Protein AF-A0A9N9JMW8-F1 (afdb_monomer_lite)

Organism: NCBI:txid94023

Secondary structure (DSSP, 8-state):
--GGGGS-GGG--HHHHHHHTTTS-HHHHHHHHHHHHHHHHHH--THHHHHHHHHHHHHHHHT-

Sequence (64 aa):
MSKYFDRDSAVWDIIDFLNEYEAEPFDSIIDDYLKDLQRIVNSEQGKRAEKAQLLIKNYREESK

Radius of gyration: 11.19 Å; chains: 1; bounding box: 28×18×27 Å

Foldseek 3Di:
DDCLLVDDLVPDDPVVQCVVVVVDDPVVSVVVLLVVLVVCLVPHDDPSNVSSVVRNVVVVVVVD

Structure (mmCIF, N/CA/C/O backbone):
data_AF-A0A9N9JMW8-F1
#
_entry.id   AF-A0A9N9JMW8-F1
#
loop_
_atom_site.group_PDB
_atom_site.id
_atom_site.type_symbol
_atom_site.label_atom_id
_atom_site.label_alt_id
_atom_site.label_comp_id
_atom_site.label_asym_id
_atom_site.label_entity_id
_atom_site.label_seq_id
_atom_site.pdbx_PDB_ins_code
_atom_site.Cartn_x
_atom_site.Cartn_y
_atom_site.Cartn_z
_atom_site.occupancy
_atom_site.B_iso_or_equiv
_atom_site.auth_seq_id
_atom_site.auth_comp_id
_atom_site.auth_asym_id
_atom_site.auth_atom_id
_atom_site.pdbx_PDB_model_num
ATOM 1 N N . MET A 1 1 ? -7.029 7.838 -6.958 1.00 81.62 1 MET A N 1
ATOM 2 C CA . MET A 1 1 ? -7.541 6.498 -6.647 1.00 81.62 1 MET A CA 1
ATOM 3 C C . MET A 1 1 ? -7.550 5.691 -7.917 1.00 81.62 1 MET A C 1
ATOM 5 O O . MET A 1 1 ? -8.436 5.843 -8.753 1.00 81.62 1 MET A O 1
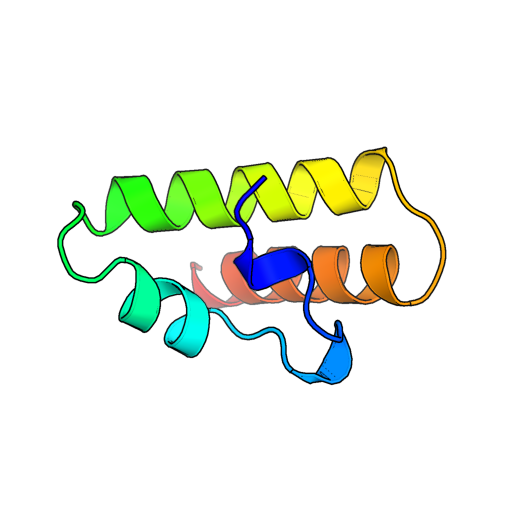ATOM 9 N N . SER A 1 2 ? -6.495 4.911 -8.072 1.00 88.12 2 SER A N 1
ATOM 10 C CA . SER A 1 2 ? -6.313 3.890 -9.081 1.00 88.12 2 SER A CA 1
ATOM 11 C C . SER A 1 2 ? -7.416 2.836 -8.981 1.00 88.12 2 SER A C 1
ATOM 13 O O . SER A 1 2 ? -7.825 2.446 -7.885 1.00 88.12 2 SER A O 1
ATOM 15 N N . LYS A 1 3 ? -7.843 2.329 -10.144 1.00 91.00 3 LYS A N 1
ATOM 16 C CA . LYS A 1 3 ? -8.784 1.203 -10.262 1.00 91.00 3 LYS A CA 1
ATOM 17 C C . LYS A 1 3 ? -8.219 -0.102 -9.695 1.00 91.00 3 LYS A C 1
ATOM 19 O O . LYS A 1 3 ? -8.975 -1.035 -9.444 1.00 91.00 3 LYS A O 1
ATOM 24 N N . TYR A 1 4 ? -6.906 -0.179 -9.473 1.00 93.06 4 TYR A N 1
ATOM 25 C CA . TYR A 1 4 ? -6.270 -1.310 -8.806 1.00 93.06 4 TYR A CA 1
ATOM 26 C C . TYR A 1 4 ? -6.907 -1.589 -7.435 1.00 93.06 4 TYR A C 1
ATOM 28 O O . TYR A 1 4 ? -7.209 -2.734 -7.097 1.00 93.06 4 TYR A O 1
ATOM 36 N N . PHE A 1 5 ? -7.211 -0.532 -6.675 1.00 93.06 5 PHE A N 1
ATOM 37 C CA . PHE A 1 5 ? -7.809 -0.642 -5.344 1.00 93.06 5 PHE A CA 1
ATOM 38 C C . PHE A 1 5 ? -9.315 -0.943 -5.357 1.00 93.06 5 PHE A C 1
ATOM 40 O O . PHE A 1 5 ? -9.902 -1.167 -4.298 1.00 93.06 5 PHE A O 1
ATOM 47 N N . ASP A 1 6 ? -9.957 -1.025 -6.524 1.00 92.25 6 ASP A N 1
ATOM 48 C CA . ASP A 1 6 ? -11.333 -1.532 -6.625 1.00 92.25 6 ASP A CA 1
ATOM 49 C C . ASP A 1 6 ? -11.387 -3.065 -6.460 1.00 92.25 6 ASP A C 1
ATOM 51 O O . ASP A 1 6 ? -12.454 -3.640 -6.242 1.00 92.25 6 ASP A O 1
ATOM 55 N N . ARG A 1 7 ? -10.230 -3.739 -6.524 1.00 92.69 7 ARG A N 1
ATOM 56 C CA . ARG A 1 7 ? -10.086 -5.181 -6.284 1.00 92.69 7 ARG A CA 1
ATOM 57 C C . ARG A 1 7 ? -10.242 -5.538 -4.810 1.00 92.69 7 ARG A C 1
ATOM 59 O O . ARG A 1 7 ? -10.189 -4.681 -3.925 1.00 92.69 7 ARG A O 1
ATOM 66 N N . ASP A 1 8 ? -10.368 -6.838 -4.552 1.00 91.94 8 ASP A N 1
ATOM 67 C CA . ASP A 1 8 ? -10.289 -7.375 -3.1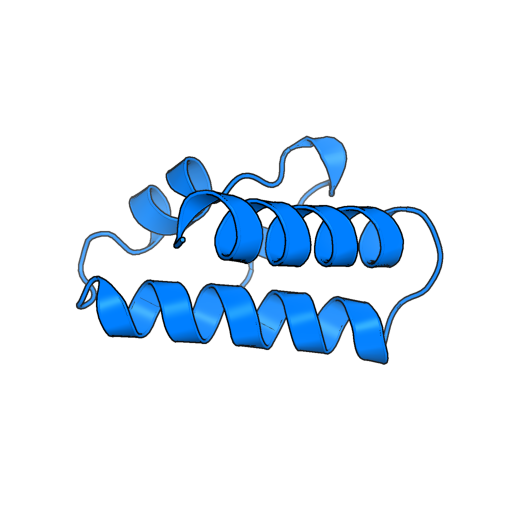96 1.00 91.94 8 ASP A CA 1
ATOM 68 C C . ASP A 1 8 ? -8.954 -6.976 -2.546 1.00 91.94 8 ASP A C 1
ATOM 70 O O . ASP A 1 8 ? -7.881 -7.200 -3.104 1.00 91.94 8 ASP A O 1
ATOM 74 N N . SER A 1 9 ? -9.007 -6.408 -1.343 1.00 91.62 9 SER A N 1
ATOM 75 C CA . SER A 1 9 ? -7.803 -6.020 -0.605 1.00 91.62 9 SER A CA 1
ATOM 76 C C . SER A 1 9 ? -6.869 -7.182 -0.280 1.00 91.62 9 SER A C 1
ATOM 78 O O . SER A 1 9 ? -5.685 -6.965 -0.032 1.00 91.62 9 SER A O 1
ATOM 80 N N . ALA A 1 10 ? -7.365 -8.421 -0.291 1.00 92.38 10 ALA A N 1
ATOM 81 C CA . ALA A 1 10 ? -6.540 -9.607 -0.105 1.00 92.38 10 ALA A CA 1
ATOM 82 C C . ALA A 1 10 ? -5.480 -9.774 -1.205 1.00 92.38 10 ALA A C 1
ATOM 84 O O . ALA A 1 10 ? -4.430 -10.349 -0.926 1.00 92.38 10 ALA A O 1
ATOM 85 N N . VAL A 1 11 ? -5.728 -9.250 -2.413 1.00 92.44 11 VAL A N 1
ATOM 86 C CA . VAL A 1 11 ? -4.812 -9.370 -3.560 1.00 92.44 11 VAL A CA 1
ATOM 87 C C . VAL A 1 11 ? -3.930 -8.139 -3.775 1.00 92.44 11 VAL A C 1
ATOM 89 O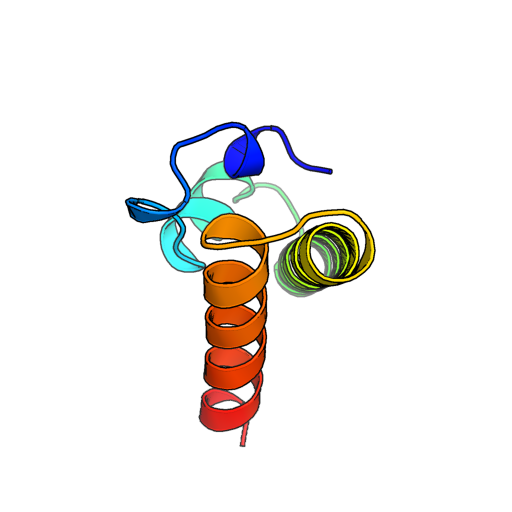 O . VAL A 1 11 ? -3.189 -8.096 -4.746 1.00 92.44 11 VAL A O 1
ATOM 92 N N . TRP A 1 12 ? -4.009 -7.123 -2.910 1.00 94.75 12 TRP A N 1
ATOM 93 C CA . TRP A 1 12 ? -3.182 -5.926 -3.065 1.00 94.75 12 TRP A CA 1
ATOM 94 C C . TRP A 1 12 ? -1.712 -6.198 -2.743 1.00 94.75 12 TRP A C 1
ATOM 96 O O . TRP A 1 12 ? -1.391 -6.656 -1.636 1.00 94.75 12 TRP A O 1
ATOM 106 N N . ASP A 1 13 ? -0.855 -5.817 -3.685 1.00 92.50 13 ASP A N 1
ATOM 107 C CA . ASP A 1 13 ? 0.598 -5.902 -3.642 1.00 92.50 13 ASP A CA 1
ATOM 108 C C . ASP A 1 13 ? 1.248 -4.782 -4.481 1.00 92.50 13 ASP A C 1
ATOM 110 O O . ASP A 1 13 ? 0.697 -4.336 -5.490 1.00 92.50 13 ASP A O 1
ATOM 114 N N . ILE A 1 14 ? 2.426 -4.315 -4.058 1.00 90.38 14 ILE A N 1
ATOM 115 C CA . ILE A 1 14 ? 3.136 -3.222 -4.736 1.00 90.38 14 ILE A CA 1
ATOM 116 C C . ILE A 1 14 ? 3.702 -3.648 -6.096 1.00 90.38 14 ILE A C 1
ATOM 118 O O . ILE A 1 14 ? 3.709 -2.841 -7.018 1.00 90.38 14 ILE A O 1
ATOM 122 N N . ILE A 1 15 ? 4.144 -4.899 -6.251 1.00 90.88 15 ILE A N 1
ATOM 123 C CA . ILE A 1 15 ? 4.714 -5.404 -7.506 1.00 90.88 15 ILE A CA 1
ATOM 124 C C . ILE A 1 15 ? 3.622 -5.469 -8.572 1.00 90.88 15 ILE A C 1
ATOM 126 O O . ILE A 1 15 ? 3.815 -4.988 -9.686 1.00 90.88 15 ILE A O 1
ATOM 130 N N . ASP A 1 16 ? 2.452 -5.999 -8.214 1.00 91.88 16 ASP A N 1
ATOM 131 C CA . ASP A 1 16 ? 1.310 -6.064 -9.127 1.00 91.88 16 ASP A CA 1
ATOM 132 C C . ASP A 1 16 ? 0.812 -4.668 -9.514 1.00 91.88 16 ASP A C 1
ATOM 134 O O . ASP A 1 16 ? 0.470 -4.439 -10.674 1.00 91.88 16 ASP A O 1
ATOM 138 N N . PHE A 1 17 ? 0.821 -3.717 -8.574 1.00 91.50 17 PHE A N 1
ATOM 139 C CA . PHE A 1 17 ? 0.518 -2.323 -8.885 1.00 91.50 17 PHE A CA 1
ATOM 140 C C . PHE A 1 17 ? 1.523 -1.746 -9.890 1.00 91.50 17 PHE A C 1
ATOM 142 O O . PHE A 1 17 ? 1.121 -1.208 -10.915 1.00 91.50 17 PHE A O 1
ATOM 149 N N . LEU A 1 18 ? 2.827 -1.896 -9.642 1.00 90.25 18 LEU A N 1
ATOM 150 C CA . LEU A 1 18 ? 3.877 -1.376 -10.524 1.00 90.25 18 LEU A CA 1
ATOM 151 C C . LEU A 1 18 ? 3.794 -1.963 -11.940 1.00 90.25 18 LEU A C 1
ATOM 153 O O . LEU A 1 18 ? 3.947 -1.227 -12.912 1.00 90.25 18 LEU A O 1
ATOM 157 N N . ASN A 1 19 ? 3.487 -3.257 -12.065 1.00 89.62 19 ASN A N 1
ATOM 158 C CA . ASN A 1 19 ? 3.329 -3.924 -13.359 1.00 89.62 19 ASN A CA 1
ATOM 159 C C . ASN A 1 19 ? 2.166 -3.353 -14.190 1.00 89.62 19 ASN A C 1
ATOM 161 O O . ASN A 1 19 ? 2.228 -3.352 -15.416 1.00 89.62 19 ASN A O 1
ATOM 165 N N . GLU A 1 20 ? 1.104 -2.850 -13.556 1.00 90.44 20 GLU A N 1
ATOM 166 C CA . GLU A 1 20 ? -0.020 -2.226 -14.272 1.00 90.44 20 GLU A CA 1
ATOM 167 C C . GLU A 1 20 ? 0.290 -0.831 -14.807 1.00 90.44 20 GLU A C 1
ATOM 169 O O . GLU A 1 20 ? -0.372 -0.373 -15.742 1.00 90.44 20 GLU A O 1
ATOM 174 N N . TYR A 1 21 ? 1.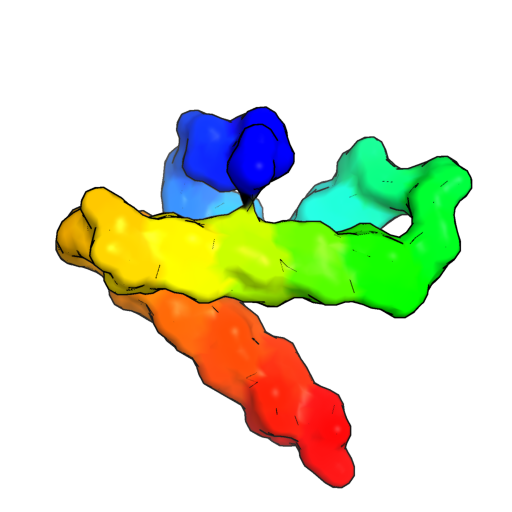298 -0.176 -14.238 1.00 87.31 21 TYR A N 1
ATOM 175 C CA . TYR A 1 21 ? 1.686 1.191 -14.562 1.00 87.31 21 TYR A CA 1
ATOM 176 C C . TYR A 1 21 ? 3.106 1.279 -15.138 1.00 87.31 21 TYR A C 1
ATOM 178 O O . TYR A 1 21 ? 3.663 2.366 -15.177 1.00 87.31 21 TYR A O 1
ATOM 186 N N . GLU A 1 22 ? 3.675 0.180 -15.653 1.00 82.38 22 GLU A N 1
ATOM 187 C CA . GLU A 1 22 ? 5.073 0.064 -16.128 1.00 82.38 22 GLU A CA 1
ATOM 188 C C . GLU A 1 22 ? 5.526 1.184 -17.097 1.00 82.38 22 GLU A C 1
ATOM 190 O O . GLU A 1 22 ? 6.711 1.496 -17.193 1.00 82.38 22 GLU A O 1
ATOM 195 N N . ALA A 1 23 ? 4.590 1.825 -17.805 1.00 82.88 23 ALA A N 1
ATOM 196 C CA . ALA A 1 23 ? 4.867 2.940 -18.710 1.00 82.88 23 ALA A CA 1
ATOM 197 C C . ALA A 1 23 ? 5.195 4.280 -18.010 1.00 82.88 23 ALA A C 1
ATOM 199 O O . ALA A 1 23 ? 5.638 5.218 -18.677 1.00 82.88 23 ALA A O 1
ATOM 200 N N . GLU A 1 24 ? 4.960 4.404 -16.704 1.00 84.06 24 GLU A N 1
ATOM 201 C CA . GLU A 1 24 ? 5.191 5.625 -15.931 1.00 84.06 24 GLU A CA 1
ATOM 202 C C . GLU A 1 24 ? 6.561 5.619 -15.219 1.00 84.06 24 GLU A C 1
ATOM 204 O O . GLU A 1 24 ? 7.153 4.566 -14.969 1.00 84.06 24 GLU A O 1
ATOM 209 N N . PRO A 1 25 ? 7.117 6.795 -14.872 1.00 89.12 25 PRO A N 1
ATOM 210 C CA . PRO A 1 25 ? 8.335 6.859 -14.074 1.00 89.12 25 PRO A CA 1
ATOM 211 C C . PRO A 1 25 ? 8.139 6.182 -12.715 1.00 89.12 25 PRO A C 1
ATOM 213 O O . PRO A 1 25 ? 7.189 6.497 -12.000 1.00 89.12 25 PRO A O 1
ATOM 216 N N . PHE A 1 26 ? 9.083 5.323 -12.328 1.00 84.94 26 PHE A N 1
ATOM 217 C CA . PHE A 1 26 ? 9.023 4.533 -11.093 1.00 84.94 26 PHE A CA 1
ATOM 218 C C . PHE A 1 26 ? 8.680 5.362 -9.842 1.00 84.94 26 PHE A C 1
ATOM 220 O O . PHE A 1 26 ? 7.775 5.003 -9.091 1.00 84.94 26 PHE A O 1
ATOM 227 N N . ASP A 1 27 ? 9.332 6.514 -9.664 1.00 87.44 27 ASP A N 1
ATOM 228 C CA . ASP A 1 27 ? 9.081 7.405 -8.523 1.00 87.44 27 ASP A CA 1
ATOM 229 C C . ASP A 1 27 ? 7.652 7.973 -8.516 1.00 87.44 27 ASP A C 1
ATOM 231 O O . ASP A 1 27 ? 7.053 8.133 -7.454 1.00 87.44 27 ASP A O 1
ATOM 235 N N . SER A 1 28 ? 7.088 8.248 -9.698 1.00 90.06 28 SER A N 1
ATOM 236 C CA . SER A 1 28 ? 5.715 8.748 -9.842 1.00 90.06 28 SER A CA 1
ATOM 237 C C . SER A 1 28 ? 4.703 7.674 -9.454 1.00 90.06 28 SER A C 1
ATOM 239 O O . SER A 1 28 ? 3.791 7.943 -8.677 1.00 90.06 28 SER A O 1
ATOM 241 N N . ILE A 1 29 ? 4.905 6.442 -9.933 1.00 91.38 29 ILE A N 1
ATOM 242 C CA . ILE A 1 29 ? 4.004 5.319 -9.649 1.00 91.38 29 ILE A CA 1
ATOM 243 C C . ILE A 1 29 ? 3.990 5.012 -8.151 1.00 91.38 29 ILE A C 1
ATOM 245 O O . ILE A 1 29 ? 2.930 4.777 -7.572 1.00 91.38 29 ILE A O 1
ATOM 249 N N . ILE A 1 30 ? 5.157 5.031 -7.502 1.00 92.25 30 ILE A N 1
ATOM 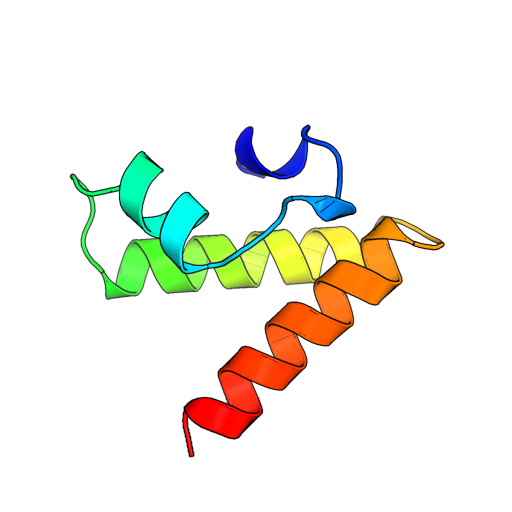250 C CA . ILE A 1 30 ? 5.251 4.811 -6.056 1.00 92.25 30 ILE A CA 1
ATOM 251 C C . ILE A 1 30 ? 4.548 5.922 -5.279 1.00 92.25 30 ILE A C 1
ATOM 253 O O . ILE A 1 30 ? 3.826 5.633 -4.322 1.00 92.25 30 ILE A O 1
ATOM 257 N N . ASP A 1 31 ? 4.741 7.185 -5.659 1.00 93.19 31 ASP A N 1
ATOM 258 C CA . ASP A 1 31 ? 4.074 8.300 -4.987 1.00 93.19 31 ASP A CA 1
ATOM 259 C C . ASP A 1 31 ? 2.545 8.188 -5.113 1.00 93.19 31 ASP A C 1
ATOM 261 O O . ASP A 1 31 ? 1.825 8.320 -4.119 1.00 93.19 31 ASP A O 1
ATOM 265 N N . ASP A 1 32 ? 2.041 7.835 -6.296 1.00 93.19 32 ASP A N 1
ATOM 266 C CA . ASP A 1 32 ? 0.612 7.617 -6.525 1.00 93.19 32 ASP A CA 1
ATOM 267 C C . ASP A 1 32 ? 0.070 6.402 -5.756 1.00 93.19 32 ASP A C 1
ATOM 269 O O . ASP A 1 32 ? -0.982 6.501 -5.113 1.00 93.19 32 ASP A O 1
ATOM 273 N N . TYR A 1 33 ? 0.818 5.294 -5.718 1.00 94.75 33 TYR A N 1
ATOM 274 C CA . TYR A 1 33 ? 0.502 4.119 -4.900 1.00 94.75 33 TYR A CA 1
ATOM 275 C C . TYR A 1 33 ? 0.339 4.492 -3.422 1.00 94.75 33 TYR A C 1
ATOM 277 O O . TYR A 1 33 ? -0.672 4.174 -2.788 1.00 94.75 33 TYR A O 1
ATOM 285 N N . LEU A 1 34 ? 1.315 5.214 -2.863 1.00 95.50 34 LEU A N 1
ATOM 286 C CA . LEU A 1 34 ? 1.310 5.613 -1.458 1.00 95.50 34 LEU A CA 1
ATOM 287 C C . LEU A 1 34 ? 0.204 6.625 -1.150 1.00 95.50 34 LEU A C 1
ATOM 289 O O . LEU A 1 34 ? -0.436 6.522 -0.099 1.00 95.50 34 LEU A O 1
ATOM 293 N N . LYS A 1 35 ? -0.056 7.583 -2.047 1.00 96.00 35 LYS A N 1
ATOM 294 C CA . LYS A 1 35 ? -1.154 8.552 -1.910 1.00 96.00 35 LYS A CA 1
ATOM 295 C C . LYS A 1 35 ? -2.514 7.869 -1.892 1.00 96.00 35 LYS A C 1
ATOM 297 O O . LYS A 1 35 ? -3.360 8.226 -1.069 1.00 96.00 35 LYS A O 1
ATOM 302 N N . ASP A 1 36 ? -2.726 6.889 -2.762 1.00 95.94 36 ASP A N 1
ATOM 303 C CA . ASP A 1 36 ? -3.979 6.147 -2.816 1.00 95.94 36 ASP A CA 1
ATOM 304 C C . ASP A 1 36 ? -4.170 5.261 -1.584 1.00 95.94 36 ASP A C 1
ATOM 306 O O . ASP A 1 36 ? -5.235 5.311 -0.964 1.00 95.94 36 ASP A O 1
ATOM 310 N N . LEU A 1 37 ? -3.127 4.553 -1.135 1.00 96.50 37 LEU A N 1
ATOM 311 C CA . LEU A 1 37 ? -3.172 3.837 0.140 1.00 96.50 37 LEU A CA 1
ATOM 312 C C . LEU A 1 37 ? -3.499 4.785 1.299 1.00 96.50 37 LEU A C 1
ATOM 314 O O . LEU A 1 37 ? -4.380 4.496 2.106 1.00 96.50 37 LEU A O 1
ATOM 318 N N . GLN A 1 38 ? -2.844 5.945 1.373 1.00 96.81 38 GLN A N 1
ATOM 319 C CA . GLN A 1 38 ? -3.085 6.922 2.434 1.00 96.81 38 GLN A CA 1
ATOM 320 C C . GLN A 1 38 ? -4.520 7.459 2.393 1.00 96.81 38 GLN A C 1
ATOM 322 O O . GLN A 1 38 ? -5.134 7.674 3.441 1.00 96.81 38 GLN A O 1
ATOM 327 N N . ARG A 1 39 ? -5.078 7.644 1.193 1.00 96.81 39 ARG A N 1
ATOM 328 C CA . ARG A 1 39 ? -6.478 8.023 1.010 1.00 96.81 39 ARG A CA 1
ATOM 329 C C . ARG A 1 39 ? -7.414 6.941 1.540 1.00 96.81 39 ARG A C 1
ATOM 331 O O . ARG A 1 39 ? -8.307 7.287 2.305 1.00 96.81 39 ARG A O 1
ATOM 338 N N . ILE A 1 40 ? -7.174 5.669 1.213 1.00 96.12 40 ILE A N 1
ATOM 339 C CA . ILE A 1 40 ? -7.954 4.524 1.717 1.00 96.12 40 ILE A CA 1
ATOM 340 C C . ILE A 1 40 ? -7.917 4.479 3.244 1.00 96.12 40 ILE A C 1
ATOM 342 O O . ILE A 1 40 ? -8.964 4.375 3.875 1.00 96.12 40 ILE A O 1
ATOM 346 N N . VAL A 1 41 ? -6.738 4.641 3.848 1.00 96.69 41 VAL A N 1
ATOM 347 C CA . VAL A 1 41 ? -6.591 4.693 5.311 1.00 96.69 41 VAL A CA 1
ATOM 348 C C . VAL A 1 41 ? -7.435 5.805 5.938 1.00 96.69 41 VAL A C 1
ATOM 350 O O . VAL A 1 41 ? -7.988 5.621 7.019 1.00 96.69 41 VAL A O 1
ATOM 353 N N . ASN A 1 42 ? -7.539 6.954 5.271 1.00 96.19 42 ASN A N 1
ATOM 354 C CA . ASN A 1 42 ? -8.247 8.117 5.798 1.00 96.19 42 ASN A CA 1
ATOM 355 C C . ASN A 1 42 ? -9.762 8.082 5.533 1.00 96.19 42 ASN A C 1
ATOM 357 O O . ASN A 1 42 ? -10.510 8.729 6.264 1.00 96.19 42 ASN A O 1
ATOM 361 N N . SER A 1 43 ? -10.216 7.397 4.477 1.00 95.00 43 SER A N 1
ATOM 362 C CA . SER A 1 43 ? -11.622 7.411 4.047 1.00 95.00 43 SER A CA 1
ATOM 363 C C . SER A 1 43 ? -12.390 6.118 4.305 1.00 95.00 43 SER A C 1
ATOM 365 O O . SER A 1 43 ? -13.618 6.147 4.311 1.00 95.00 43 SER A O 1
ATOM 367 N N . GLU A 1 44 ? -11.705 4.989 4.475 1.00 93.50 44 GLU A N 1
ATOM 368 C CA . GLU A 1 44 ? -12.328 3.676 4.648 1.00 93.50 44 GLU A CA 1
ATOM 369 C C . GLU A 1 44 ? -12.149 3.122 6.073 1.00 93.50 44 GLU A C 1
ATOM 371 O O . GLU A 1 44 ? -11.367 3.629 6.874 1.00 93.50 44 GLU A O 1
ATOM 376 N N . GLN A 1 45 ? -12.891 2.060 6.401 1.00 90.50 45 GLN A N 1
ATOM 377 C CA . GLN A 1 45 ? -12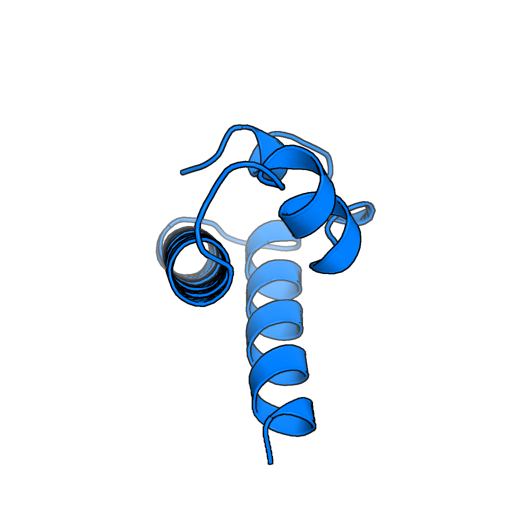.808 1.354 7.684 1.00 90.50 45 GLN A CA 1
ATOM 378 C C . GLN A 1 45 ? -12.674 -0.162 7.474 1.00 90.50 45 GLN A C 1
ATOM 380 O O . GLN A 1 45 ? -13.013 -0.698 6.418 1.00 90.50 45 GLN A O 1
ATOM 385 N N . GLY A 1 46 ? -12.201 -0.867 8.505 1.00 93.12 46 GLY A N 1
ATOM 386 C CA . GLY A 1 46 ? -12.068 -2.325 8.507 1.00 93.12 46 GLY A CA 1
ATOM 387 C C . GLY A 1 46 ? -10.912 -2.834 7.643 1.00 93.12 46 GLY A C 1
ATOM 388 O O . GLY A 1 46 ? -9.898 -2.158 7.475 1.00 93.12 46 GLY A O 1
ATOM 389 N N . LYS A 1 47 ? -11.076 -4.037 7.077 1.00 94.12 47 LYS A N 1
ATOM 390 C CA . LYS A 1 47 ? -9.993 -4.807 6.434 1.00 94.12 47 LYS A CA 1
ATOM 391 C C . LYS A 1 47 ? -9.226 -4.037 5.354 1.00 94.12 47 LYS A C 1
ATOM 393 O O . LYS A 1 47 ? -8.018 -4.214 5.230 1.00 94.12 47 LYS A O 1
ATOM 398 N N . ARG A 1 48 ? -9.910 -3.182 4.585 1.00 94.44 48 ARG A N 1
ATOM 399 C CA . ARG A 1 48 ? -9.287 -2.378 3.520 1.00 94.44 48 ARG A CA 1
ATOM 400 C C . ARG A 1 48 ? -8.349 -1.315 4.093 1.00 94.44 48 ARG A C 1
ATOM 402 O O . ARG A 1 48 ? -7.204 -1.221 3.657 1.00 94.44 48 ARG A O 1
ATOM 409 N N . ALA A 1 49 ? -8.789 -0.584 5.118 1.00 96.19 49 ALA A N 1
ATOM 410 C CA . ALA A 1 49 ? -7.956 0.397 5.812 1.00 96.19 49 ALA A CA 1
ATOM 411 C C . ALA A 1 49 ? -6.775 -0.269 6.540 1.00 96.19 49 ALA A C 1
ATOM 413 O O . ALA A 1 49 ? -5.646 0.202 6.433 1.00 96.19 49 ALA A O 1
ATOM 414 N N . GLU A 1 50 ? -7.008 -1.399 7.214 1.00 96.62 50 GLU A N 1
ATOM 415 C CA . GLU A 1 50 ? -5.959 -2.174 7.898 1.00 96.62 50 GLU A CA 1
ATOM 416 C C . GLU A 1 50 ? -4.892 -2.685 6.918 1.00 96.62 50 GLU A C 1
ATOM 418 O O . GLU A 1 50 ? -3.693 -2.519 7.151 1.00 96.62 50 GLU A O 1
ATOM 423 N N . LYS A 1 51 ? -5.312 -3.259 5.783 1.00 96.25 51 LYS A N 1
ATOM 424 C CA . LYS A 1 51 ? -4.396 -3.715 4.731 1.00 96.25 51 LYS A CA 1
ATOM 425 C C . LYS A 1 51 ? -3.617 -2.549 4.124 1.00 96.25 51 LYS A C 1
ATOM 427 O O . LYS A 1 51 ? -2.412 -2.683 3.920 1.00 96.25 51 LYS A O 1
ATOM 432 N N . ALA A 1 52 ? -4.263 -1.410 3.874 1.00 96.69 52 ALA A N 1
ATOM 433 C CA . ALA A 1 52 ? -3.581 -0.231 3.349 1.00 96.69 52 ALA A CA 1
ATOM 434 C C . ALA A 1 52 ? -2.524 0.312 4.325 1.00 96.69 52 ALA A C 1
ATOM 436 O O . ALA A 1 52 ? -1.401 0.602 3.914 1.00 96.69 52 ALA A O 1
ATOM 437 N N . GLN A 1 53 ? -2.835 0.367 5.626 1.00 96.56 53 GLN A N 1
ATOM 438 C CA . GLN A 1 53 ? -1.860 0.724 6.663 1.00 96.56 53 GLN A CA 1
ATOM 439 C C . GLN A 1 53 ? -0.670 -0.242 6.687 1.00 96.56 53 GLN A C 1
ATOM 441 O O . GLN A 1 53 ? 0.474 0.206 6.777 1.00 96.56 53 GLN A O 1
ATOM 446 N N . LEU A 1 54 ? -0.924 -1.551 6.580 1.00 95.88 54 LEU A N 1
ATOM 447 C CA . LEU A 1 54 ? 0.125 -2.570 6.546 1.00 95.88 54 LEU A CA 1
ATOM 448 C C . LEU A 1 54 ? 1.057 -2.387 5.341 1.00 95.88 54 LEU A C 1
ATOM 450 O O . LEU A 1 54 ? 2.271 -2.419 5.506 1.00 95.88 54 LEU A O 1
ATOM 454 N N . LEU A 1 55 ? 0.507 -2.149 4.147 1.00 95.50 55 LEU A N 1
ATOM 455 C CA . LEU A 1 55 ? 1.301 -1.947 2.931 1.00 95.50 55 LEU A CA 1
ATOM 456 C C . LEU A 1 55 ? 2.180 -0.688 3.019 1.00 95.50 55 LEU A C 1
ATOM 458 O O . LEU A 1 55 ? 3.361 -0.750 2.680 1.00 95.50 55 LEU A O 1
ATOM 462 N N . ILE A 1 56 ? 1.648 0.424 3.546 1.00 95.94 56 ILE A N 1
ATOM 463 C CA . ILE A 1 56 ? 2.437 1.645 3.800 1.00 95.94 56 ILE A CA 1
ATOM 464 C C . ILE A 1 56 ? 3.563 1.363 4.799 1.00 95.94 56 ILE A C 1
ATOM 466 O O . ILE A 1 56 ? 4.693 1.816 4.608 1.00 95.94 56 ILE A O 1
ATOM 470 N N . LYS A 1 57 ? 3.253 0.649 5.887 1.00 95.19 57 LYS A N 1
ATOM 471 C CA . LYS A 1 57 ? 4.229 0.315 6.924 1.00 95.19 57 LYS A CA 1
ATOM 472 C C . LYS A 1 57 ? 5.365 -0.530 6.348 1.00 95.19 57 LYS A C 1
ATOM 474 O O . LYS A 1 57 ? 6.517 -0.142 6.511 1.00 95.19 57 LYS A O 1
ATOM 479 N N . ASN A 1 58 ? 5.039 -1.609 5.636 1.00 92.75 58 ASN A N 1
ATOM 480 C CA . ASN A 1 58 ? 6.022 -2.501 5.024 1.00 92.75 58 ASN A CA 1
ATOM 481 C C . ASN A 1 58 ? 6.935 -1.737 4.059 1.00 92.75 58 ASN A C 1
ATOM 483 O O . ASN A 1 58 ? 8.150 -1.833 4.171 1.00 92.75 58 ASN A O 1
ATOM 487 N N . TYR A 1 59 ? 6.368 -0.902 3.180 1.00 91.25 59 TYR A N 1
ATOM 488 C CA . TYR A 1 59 ? 7.168 -0.083 2.267 1.00 91.25 59 TYR A CA 1
ATOM 489 C C . TYR A 1 59 ? 8.175 0.805 3.016 1.00 91.25 59 TYR A C 1
ATOM 491 O O . TYR A 1 59 ? 9.342 0.882 2.641 1.00 91.25 59 TYR A O 1
ATOM 499 N N . ARG A 1 60 ? 7.755 1.456 4.109 1.00 89.62 60 ARG A N 1
ATOM 500 C CA . ARG A 1 60 ? 8.628 2.334 4.910 1.00 89.62 60 ARG A CA 1
ATOM 501 C C . ARG A 1 60 ? 9.682 1.581 5.721 1.00 89.62 60 ARG A C 1
ATOM 503 O O . ARG A 1 60 ? 10.728 2.156 6.003 1.00 89.62 60 ARG A O 1
ATOM 510 N N . GLU A 1 61 ? 9.388 0.357 6.151 1.00 90.56 61 GLU A N 1
ATOM 511 C CA . GLU A 1 61 ? 10.328 -0.486 6.897 1.00 90.56 61 GLU A CA 1
ATOM 512 C C . GLU A 1 61 ? 11.402 -1.086 5.983 1.00 90.56 61 GLU A C 1
ATOM 514 O O . GLU A 1 61 ? 12.556 -1.135 6.392 1.00 90.56 61 GLU A O 1
ATOM 519 N N . GLU A 1 62 ? 11.046 -1.449 4.750 1.00 83.12 62 GLU A N 1
ATOM 520 C CA . GLU A 1 62 ? 11.970 -1.957 3.722 1.00 83.12 62 GLU A CA 1
ATOM 521 C C . GLU A 1 62 ? 12.763 -0.838 3.016 1.00 83.12 62 GLU A C 1
ATOM 523 O O . GLU A 1 62 ? 13.829 -1.081 2.464 1.00 83.12 62 GLU A O 1
ATOM 528 N N . SER A 1 63 ? 12.274 0.409 3.040 1.00 73.25 63 SER A N 1
ATOM 529 C CA . SER A 1 63 ? 12.983 1.576 2.474 1.00 73.25 63 SER A CA 1
ATOM 530 C C . SER A 1 63 ? 14.050 2.174 3.412 1.00 73.25 63 SER A C 1
ATOM 532 O O . SER A 1 63 ? 14.512 3.292 3.172 1.00 73.25 63 SER A O 1
ATOM 534 N N . LYS A 1 64 ? 14.392 1.489 4.510 1.00 54.31 64 LYS A N 1
ATOM 535 C CA . LYS A 1 64 ? 15.421 1.897 5.483 1.00 54.31 64 LYS A CA 1
ATOM 536 C C . LYS A 1 64 ? 16.757 1.230 5.201 1.00 54.31 64 LYS A C 1
ATOM 538 O O . LYS A 1 64 ? 17.774 1.932 5.396 1.00 54.31 64 LYS A O 1
#

pLDDT: mean 91.29, std 6.47, range [54.31, 96.81]